Protein AF-A0A522LTE1-F1 (afdb_monomer_lite)

Sequence (64 aa):
MITTRHLFLGLFASTALLAGCASGPTQWNATPIVFVHGNGDSAALWQTTIWRFESNGWPADRLT

pLDDT: mean 88.78, std 8.51, range [63.72, 98.0]

Foldseek 3Di:
DPDPVNVVVVVVVVVVVVVVVVDDDAQPPPAADEDDDDDVDDPVVCVVVLVVCVVVPHDNVRYD

Secondary structure (DSSP, 8-state):
---HHHHHHHHHHHHHHHHHHH-PPP-TTPPPB---PPTT--GGGGHHHHHHHHHTT--GGGB-

Structure (mmCIF, N/CA/C/O backbone):
data_AF-A0A522LTE1-F1
#
_entry.id   AF-A0A522LTE1-F1
#
loop_
_atom_site.group_PDB
_atom_site.id
_atom_site.type_symbol
_atom_site.label_atom_id
_atom_site.label_alt_id
_atom_site.label_comp_id
_atom_site.label_asym_id
_atom_site.label_entity_id
_atom_site.label_seq_id
_atom_site.pdbx_PDB_ins_code
_atom_site.Cartn_x
_atom_site.Cartn_y
_atom_site.Cartn_z
_atom_site.occupancy
_atom_site.B_iso_or_equiv
_atom_site.auth_seq_id
_atom_site.auth_comp_id
_atom_site.auth_asym_id
_atom_site.auth_atom_id
_atom_site.pdbx_PDB_model_num
ATOM 1 N N . MET A 1 1 ? -20.723 12.439 45.351 1.00 63.72 1 MET A N 1
ATOM 2 C CA . MET A 1 1 ? -19.739 11.336 45.391 1.00 63.72 1 MET A CA 1
ATOM 3 C C . MET A 1 1 ? -19.862 10.565 44.089 1.00 63.72 1 MET A C 1
ATOM 5 O O . MET A 1 1 ? -20.863 9.891 43.899 1.00 63.72 1 MET A O 1
ATOM 9 N N . ILE A 1 2 ? -18.927 10.746 43.154 1.00 67.56 2 ILE A N 1
ATOM 10 C CA . ILE A 1 2 ? -18.909 9.968 41.907 1.00 67.56 2 ILE A CA 1
ATOM 11 C C . ILE A 1 2 ? -18.437 8.558 42.273 1.00 67.56 2 ILE A C 1
ATOM 13 O O . ILE A 1 2 ? -17.326 8.378 42.762 1.00 67.56 2 ILE A O 1
ATOM 17 N N . THR A 1 3 ? -19.311 7.572 42.115 1.00 80.38 3 THR A N 1
ATOM 18 C CA . THR A 1 3 ? -19.060 6.165 42.448 1.00 80.38 3 THR A CA 1
ATOM 19 C C . THR A 1 3 ? -18.104 5.541 41.427 1.00 80.38 3 THR A C 1
ATOM 21 O O . THR A 1 3 ? -18.204 5.817 40.232 1.00 80.38 3 THR A O 1
ATOM 24 N N . THR A 1 4 ? -17.222 4.636 41.861 1.00 80.44 4 THR A N 1
ATOM 25 C CA . THR A 1 4 ? -16.191 3.968 41.032 1.00 80.44 4 THR A CA 1
ATOM 26 C C . THR A 1 4 ? -16.753 3.356 39.741 1.00 80.44 4 THR A C 1
ATOM 28 O O . THR A 1 4 ? -16.107 3.374 38.699 1.00 80.44 4 THR A O 1
ATOM 31 N N . ARG A 1 5 ? -18.009 2.887 39.774 1.00 80.12 5 ARG A N 1
ATOM 32 C CA . ARG A 1 5 ? -18.747 2.358 38.613 1.00 80.12 5 ARG A CA 1
ATOM 33 C C . ARG A 1 5 ? -18.954 3.383 37.490 1.00 80.12 5 ARG A C 1
ATOM 35 O O . ARG A 1 5 ? -18.856 3.014 36.326 1.00 80.12 5 ARG A O 1
ATOM 42 N N . HIS A 1 6 ? -19.208 4.651 37.815 1.00 79.62 6 HIS A N 1
ATOM 43 C CA . HIS A 1 6 ? -19.376 5.708 36.809 1.00 79.62 6 HIS A CA 1
ATOM 44 C C . HIS A 1 6 ? -18.044 6.058 36.146 1.00 79.62 6 HIS A C 1
ATOM 46 O O . HIS A 1 6 ? -18.018 6.361 34.957 1.00 79.62 6 HIS A O 1
ATOM 52 N N . LEU A 1 7 ? -16.940 5.950 36.895 1.00 83.38 7 LEU A N 1
ATOM 53 C CA . LEU A 1 7 ? -15.593 6.129 36.361 1.00 83.38 7 LEU A CA 1
ATOM 54 C C . LEU A 1 7 ? -15.257 5.035 35.333 1.00 83.38 7 LEU A C 1
ATOM 56 O O . LEU A 1 7 ? -14.791 5.342 34.240 1.00 83.38 7 LEU A O 1
ATOM 60 N N . PHE A 1 8 ? -15.567 3.770 35.648 1.00 87.44 8 PHE A N 1
ATOM 61 C CA . PHE A 1 8 ? -15.370 2.647 34.723 1.00 87.44 8 PHE A CA 1
ATOM 62 C C . PHE A 1 8 ? -16.237 2.754 33.463 1.00 87.44 8 PHE A C 1
ATOM 64 O O . PHE A 1 8 ? -15.729 2.543 32.363 1.00 87.44 8 PHE A O 1
ATOM 71 N N . LEU A 1 9 ? -17.519 3.121 33.597 1.00 88.50 9 LEU A N 1
ATOM 72 C CA . LEU A 1 9 ? -18.385 3.339 32.432 1.00 88.50 9 LEU A CA 1
ATOM 73 C C . LEU A 1 9 ? -17.894 4.501 31.560 1.00 88.50 9 LEU A C 1
ATOM 75 O O . LEU A 1 9 ? -17.892 4.380 30.337 1.00 88.50 9 LEU A O 1
ATOM 79 N N . GLY A 1 10 ? -17.459 5.606 32.172 1.00 87.75 10 GLY A N 1
ATOM 80 C CA . GLY A 1 10 ? -16.916 6.753 31.443 1.00 87.75 10 GLY A CA 1
ATOM 81 C C . GLY A 1 10 ? -15.644 6.406 30.667 1.00 87.75 10 GLY A C 1
ATOM 82 O O . GLY A 1 10 ? -15.509 6.787 29.503 1.00 87.75 10 GLY A O 1
ATOM 83 N N . LEU A 1 11 ? -14.740 5.628 31.273 1.00 90.00 11 LEU A N 1
ATOM 84 C CA . LEU A 1 11 ? -13.519 5.165 30.611 1.00 90.00 11 LEU A CA 1
ATOM 85 C C . LEU A 1 11 ? -13.832 4.253 29.418 1.00 90.00 11 LEU A C 1
ATOM 87 O O . LEU A 1 11 ? -13.280 4.455 28.340 1.00 90.00 11 LEU A O 1
ATOM 91 N N . PHE A 1 12 ? -14.756 3.304 29.590 1.00 89.19 12 PHE A N 1
ATOM 92 C CA . PHE A 1 12 ? -15.165 2.387 28.524 1.00 89.19 12 PHE A CA 1
ATOM 93 C C . PHE A 1 12 ? -15.858 3.110 27.359 1.00 89.19 12 PHE A C 1
ATOM 95 O O . PHE A 1 12 ? -15.587 2.828 26.194 1.00 89.19 12 PHE A O 1
ATOM 102 N N . ALA A 1 13 ? -16.728 4.078 27.657 1.00 88.88 13 ALA A N 1
ATOM 103 C CA . ALA A 1 13 ? -17.364 4.895 26.626 1.00 88.88 13 ALA A CA 1
ATOM 104 C C . ALA A 1 13 ? -16.324 5.702 25.831 1.00 88.88 13 ALA A C 1
ATOM 106 O O . ALA A 1 13 ? -16.401 5.784 24.607 1.00 88.88 13 ALA A O 1
ATOM 107 N N . SER A 1 14 ? -15.315 6.243 26.517 1.00 86.50 14 SER A N 1
ATOM 108 C CA . SER A 1 14 ? -14.243 7.022 25.890 1.00 86.50 14 SER A CA 1
ATOM 109 C C . SER A 1 14 ? -13.365 6.165 24.971 1.00 86.50 14 SER A C 1
ATOM 111 O O . SER A 1 14 ? -13.057 6.579 23.855 1.00 86.50 14 SER A O 1
ATOM 113 N N . THR A 1 15 ? -12.990 4.953 25.396 1.00 86.88 15 THR A N 1
ATOM 114 C CA . THR A 1 15 ? -12.202 4.032 24.559 1.00 86.88 15 THR A CA 1
ATOM 115 C C . THR A 1 15 ? -12.993 3.518 23.358 1.00 86.88 15 THR A C 1
ATOM 117 O O . THR A 1 15 ? -12.431 3.422 22.267 1.00 86.88 15 THR A O 1
ATOM 120 N N . ALA A 1 16 ? -14.293 3.249 23.515 1.00 86.62 16 ALA A N 1
ATOM 121 C CA . ALA A 1 16 ? -15.159 2.837 22.410 1.00 86.62 16 ALA A CA 1
ATOM 122 C C . ALA A 1 16 ? -15.293 3.928 21.332 1.00 86.62 16 ALA A C 1
ATOM 124 O O . ALA A 1 16 ? -15.208 3.628 20.141 1.00 86.62 16 ALA A O 1
ATOM 125 N N . LEU A 1 17 ? -15.442 5.197 21.736 1.00 86.94 17 LEU A N 1
ATOM 126 C CA . LEU A 1 17 ? -15.506 6.330 20.804 1.00 86.94 17 LEU A CA 1
ATOM 127 C C . LEU A 1 17 ? -14.194 6.512 20.028 1.00 86.94 17 LEU A C 1
ATOM 129 O O . LEU A 1 17 ? -14.221 6.700 18.814 1.00 86.94 17 LEU A O 1
ATOM 133 N N . LEU A 1 18 ? -13.044 6.405 20.703 1.00 87.62 18 LEU A N 1
ATOM 134 C CA . LEU A 1 18 ? -11.731 6.522 20.055 1.00 87.62 18 LEU A CA 1
ATOM 135 C C . LEU A 1 18 ? -11.450 5.372 19.075 1.00 87.62 18 LEU A C 1
ATOM 137 O O . LEU A 1 18 ? -10.864 5.601 18.018 1.00 87.62 18 LEU A O 1
ATOM 141 N N . ALA A 1 19 ? -11.897 4.152 19.386 1.00 85.12 19 ALA A N 1
ATOM 142 C CA . ALA A 1 19 ? -11.734 2.998 18.502 1.00 85.12 19 ALA A CA 1
ATOM 143 C C . ALA A 1 19 ? -12.484 3.160 17.164 1.00 85.12 19 ALA A C 1
ATOM 145 O O . ALA A 1 19 ? -11.990 2.722 16.121 1.00 85.12 19 ALA A O 1
ATOM 146 N N . GLY A 1 20 ? -13.637 3.838 17.172 1.00 79.69 20 GLY A N 1
ATOM 147 C CA . GLY A 1 20 ? -14.394 4.150 15.955 1.00 79.69 20 GLY A CA 1
ATOM 148 C C . GLY A 1 20 ? -13.674 5.119 15.009 1.00 79.69 20 GLY A C 1
ATOM 149 O O . GLY A 1 20 ? -13.825 5.011 13.799 1.00 79.69 20 GLY A O 1
ATOM 150 N N . CYS A 1 21 ? -12.846 6.030 15.529 1.00 79.44 21 CYS A N 1
ATOM 151 C CA . CYS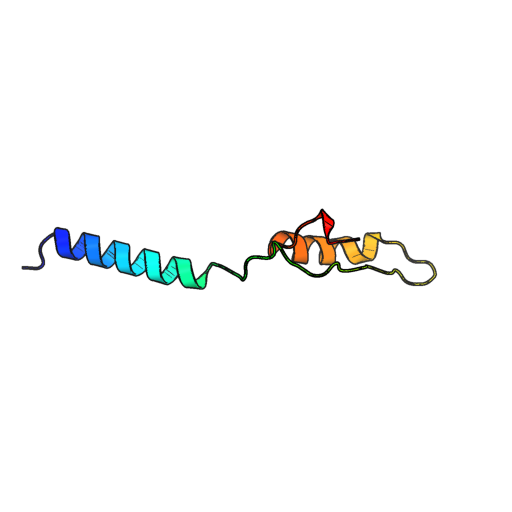 A 1 21 ? -12.083 6.981 14.708 1.00 79.44 21 CYS A CA 1
ATOM 152 C C . CYS A 1 21 ? -10.813 6.372 14.092 1.00 79.44 21 CYS A C 1
ATOM 154 O O . CYS A 1 21 ? -10.283 6.906 13.121 1.00 79.44 21 CYS A O 1
ATOM 156 N N . ALA A 1 22 ? -10.302 5.283 14.673 1.00 79.94 22 ALA A N 1
ATOM 157 C CA . ALA A 1 22 ? -9.086 4.611 14.217 1.00 79.94 22 ALA A CA 1
ATOM 158 C C . ALA A 1 22 ? -9.350 3.512 13.170 1.00 79.94 22 ALA A C 1
ATOM 160 O O . ALA A 1 22 ? -8.409 3.002 12.565 1.00 79.94 22 ALA A O 1
ATOM 161 N N . SER A 1 23 ? -10.610 3.121 12.964 1.00 72.50 23 SER A N 1
ATOM 162 C CA . SER A 1 23 ? -10.982 2.056 12.032 1.00 72.50 23 SER A CA 1
ATOM 163 C C . SER A 1 23 ? -11.320 2.634 10.653 1.00 72.50 23 SER A C 1
ATOM 165 O O . SER A 1 23 ? -12.306 3.344 10.475 1.00 72.50 23 SER A O 1
ATOM 167 N N . GLY A 1 24 ? -10.474 2.338 9.662 1.00 71.44 24 GLY A N 1
ATOM 168 C CA . GLY A 1 24 ? -10.730 2.656 8.256 1.00 71.44 24 GLY A CA 1
ATOM 169 C C . GLY A 1 24 ? -11.781 1.731 7.620 1.00 71.44 24 GLY A C 1
ATOM 170 O O . GLY A 1 24 ? -12.171 0.725 8.221 1.00 71.44 24 GLY A O 1
ATOM 171 N N . PRO A 1 25 ? -12.251 2.039 6.396 1.00 72.19 25 PRO A N 1
ATOM 172 C CA . PRO A 1 25 ? -13.174 1.173 5.674 1.00 72.19 25 PRO A CA 1
ATOM 173 C C . PRO A 1 25 ? -12.570 -0.220 5.481 1.00 72.19 25 PRO A C 1
ATOM 175 O O . PRO A 1 25 ? -11.388 -0.375 5.182 1.00 72.19 25 PRO A O 1
ATOM 178 N N . THR A 1 26 ? -13.407 -1.240 5.638 1.00 72.62 26 THR A N 1
ATOM 179 C CA . THR A 1 26 ? -13.016 -2.639 5.477 1.00 72.62 26 THR A CA 1
ATOM 180 C C . THR A 1 26 ? -12.790 -2.944 3.987 1.00 72.62 26 THR A C 1
ATOM 182 O O . THR A 1 26 ? -13.682 -2.733 3.167 1.00 72.62 26 THR A O 1
ATOM 185 N N . GLN A 1 27 ? -11.592 -3.401 3.602 1.00 81.19 27 GLN A N 1
ATOM 186 C CA . GLN A 1 27 ? -11.165 -3.464 2.188 1.00 81.19 27 GLN A CA 1
ATOM 187 C C . GLN A 1 27 ? -11.310 -4.852 1.541 1.00 81.19 27 GLN A C 1
ATOM 189 O O . GLN A 1 27 ? -10.754 -5.122 0.483 1.00 81.19 27 GLN A O 1
ATOM 194 N N . TRP A 1 28 ? -12.121 -5.732 2.131 1.00 74.69 28 TRP A N 1
ATOM 195 C CA . TRP A 1 28 ? -12.366 -7.102 1.646 1.00 74.69 28 TRP A CA 1
ATOM 196 C C . TRP A 1 28 ? -12.928 -7.160 0.222 1.00 74.69 28 TRP A C 1
ATOM 198 O O . TRP A 1 28 ? -12.811 -8.182 -0.448 1.00 74.69 28 TRP A O 1
ATOM 208 N N . ASN A 1 29 ? -13.537 -6.065 -0.238 1.00 84.75 29 ASN A N 1
ATOM 209 C CA . ASN A 1 29 ? -14.098 -5.936 -1.578 1.00 84.75 29 ASN A CA 1
ATOM 210 C C . ASN A 1 29 ? -13.400 -4.840 -2.401 1.00 84.75 29 ASN A C 1
ATOM 212 O O . ASN A 1 29 ? -14.020 -4.198 -3.246 1.00 84.75 29 ASN A O 1
ATOM 216 N N . ALA A 1 30 ? -12.120 -4.589 -2.114 1.00 90.00 30 ALA A N 1
ATOM 217 C CA . ALA A 1 30 ? -11.316 -3.624 -2.846 1.00 90.00 30 ALA A CA 1
ATOM 218 C C . ALA A 1 30 ? -11.193 -3.995 -4.335 1.00 90.00 30 ALA A C 1
ATOM 220 O O . ALA A 1 30 ? -10.911 -5.142 -4.700 1.00 90.00 30 ALA A O 1
ATOM 221 N N . THR A 1 31 ? -11.396 -3.003 -5.203 1.00 93.69 31 THR A N 1
ATOM 222 C CA . THR A 1 31 ? -11.176 -3.131 -6.648 1.00 93.69 31 THR A CA 1
ATOM 223 C C . THR A 1 31 ? -9.695 -3.414 -6.921 1.00 93.69 31 THR A C 1
ATOM 225 O O . THR A 1 31 ? -8.857 -2.746 -6.329 1.00 93.69 31 THR A O 1
ATOM 228 N N . PRO A 1 32 ? -9.320 -4.356 -7.801 1.00 95.69 32 PRO A N 1
ATOM 229 C CA . PRO A 1 32 ? -7.910 -4.572 -8.129 1.00 95.69 32 PRO A CA 1
ATOM 230 C C . PRO A 1 32 ? -7.220 -3.301 -8.649 1.00 95.69 32 PRO A C 1
ATOM 232 O O . PRO A 1 32 ? -7.805 -2.559 -9.442 1.00 95.69 32 PRO A O 1
ATOM 235 N N . ILE A 1 33 ? -5.976 -3.074 -8.218 1.00 96.31 33 ILE A N 1
ATOM 236 C CA . ILE A 1 33 ? -5.107 -1.996 -8.707 1.00 96.31 33 ILE A CA 1
ATOM 237 C C . ILE A 1 33 ? -3.974 -2.629 -9.514 1.00 96.31 33 ILE A C 1
ATOM 239 O O . ILE A 1 33 ? -3.277 -3.507 -9.010 1.00 96.31 33 ILE A O 1
ATOM 243 N N . VAL A 1 34 ? -3.791 -2.152 -10.748 1.00 97.06 34 VAL A N 1
ATOM 244 C CA . VAL A 1 34 ? -2.725 -2.598 -11.653 1.00 97.06 34 VAL A CA 1
ATOM 245 C C . VAL A 1 34 ? -1.641 -1.525 -11.750 1.00 97.06 34 VAL A C 1
ATOM 247 O O . VAL A 1 34 ? -1.932 -0.386 -12.126 1.00 97.06 34 VAL A O 1
ATOM 250 N N . PHE A 1 35 ? -0.398 -1.885 -11.441 1.00 97.31 35 PHE A N 1
ATOM 251 C CA . PHE A 1 35 ? 0.766 -1.006 -11.505 1.00 97.31 35 PHE A CA 1
ATOM 252 C C . PHE A 1 35 ? 1.531 -1.220 -12.813 1.00 97.31 35 PHE A C 1
ATOM 254 O O . PHE A 1 35 ? 1.982 -2.318 -13.129 1.00 97.31 35 PHE A O 1
ATOM 261 N N . VAL A 1 36 ? 1.718 -0.146 -13.581 1.00 96.56 36 VAL A N 1
ATOM 262 C CA . VAL A 1 36 ? 2.408 -0.189 -14.879 1.00 96.56 36 VAL A CA 1
ATOM 263 C C . VAL A 1 36 ? 3.647 0.697 -14.810 1.00 96.56 36 VAL A C 1
ATOM 265 O O . VAL A 1 36 ? 3.566 1.853 -14.396 1.00 96.56 36 VAL A O 1
ATOM 268 N N . HIS A 1 37 ? 4.812 0.160 -15.165 1.00 96.94 37 HIS A N 1
ATOM 269 C CA . HIS A 1 37 ? 6.066 0.918 -15.174 1.00 96.94 37 HIS A CA 1
ATOM 270 C C . HIS A 1 37 ? 6.280 1.662 -16.504 1.00 96.94 37 HIS A C 1
ATOM 272 O O . HIS A 1 37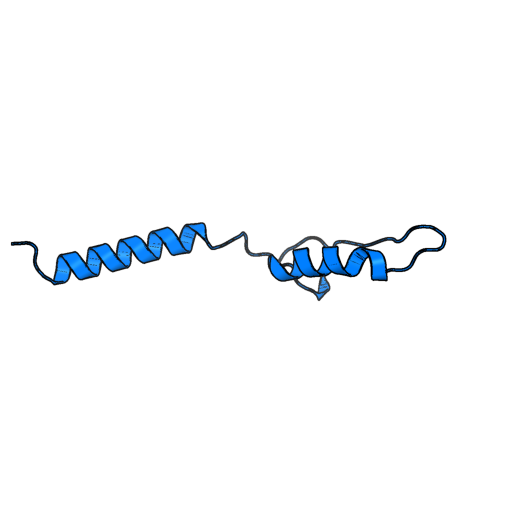 ? 5.648 1.359 -17.517 1.00 96.94 37 HIS A O 1
ATOM 278 N N . GLY A 1 38 ? 7.188 2.641 -16.498 1.00 96.62 38 GLY A N 1
ATOM 279 C CA . GLY A 1 38 ? 7.599 3.382 -17.690 1.00 96.62 38 GLY A CA 1
ATOM 280 C C . GLY A 1 38 ? 8.554 2.598 -18.597 1.00 96.62 38 GLY A C 1
ATOM 281 O O . GLY A 1 38 ? 9.105 1.561 -18.222 1.00 96.62 38 GLY A O 1
ATOM 282 N N . ASN A 1 39 ? 8.778 3.098 -19.812 1.00 97.19 39 ASN A N 1
ATOM 283 C CA . ASN A 1 39 ? 9.760 2.517 -20.729 1.00 97.19 39 ASN A CA 1
ATOM 284 C C . ASN A 1 39 ? 11.184 2.667 -20.164 1.00 97.19 39 ASN A C 1
ATOM 286 O O . ASN A 1 39 ? 11.630 3.787 -19.932 1.00 97.19 39 ASN A O 1
ATOM 290 N N . GLY A 1 40 ? 11.895 1.552 -19.977 1.00 96.25 40 GLY A N 1
ATOM 291 C CA . GLY A 1 40 ? 13.224 1.527 -19.351 1.00 96.25 40 GLY A CA 1
ATOM 292 C C . GLY A 1 40 ? 13.217 1.442 -17.818 1.00 96.25 40 GLY A C 1
ATOM 293 O O . GLY A 1 40 ? 14.289 1.335 -17.229 1.00 96.25 40 GLY A O 1
ATOM 294 N N . ASP A 1 41 ? 12.039 1.436 -17.187 1.00 95.81 41 ASP A N 1
ATOM 295 C CA . ASP A 1 41 ? 11.871 1.245 -15.742 1.00 95.81 41 ASP A CA 1
ATOM 296 C C . ASP A 1 41 ? 11.544 -0.215 -15.380 1.00 95.81 41 ASP A C 1
ATOM 298 O O . ASP A 1 41 ? 11.492 -1.106 -16.228 1.00 95.81 41 ASP A O 1
ATOM 302 N N . SER A 1 42 ? 11.295 -0.459 -14.090 1.00 95.81 42 SER A N 1
ATOM 303 C CA . SER A 1 42 ? 10.802 -1.735 -13.571 1.00 95.81 42 SER A CA 1
ATOM 304 C C . SER A 1 42 ? 9.684 -1.533 -12.547 1.00 95.81 42 SER A C 1
ATOM 306 O O . SER A 1 42 ? 9.469 -0.430 -12.037 1.00 95.81 42 SER A O 1
ATOM 308 N N . ALA A 1 43 ? 9.008 -2.626 -12.184 1.00 95.25 43 ALA A N 1
ATOM 309 C CA . ALA A 1 43 ? 7.989 -2.638 -11.134 1.00 95.25 43 ALA A CA 1
ATOM 310 C C . ALA A 1 43 ? 8.504 -2.148 -9.764 1.00 95.25 43 ALA A C 1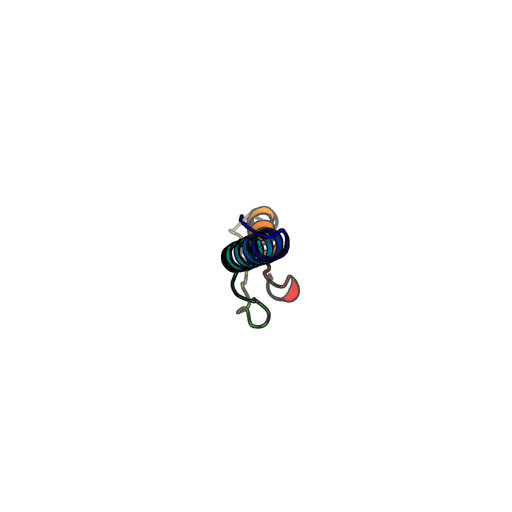
ATOM 312 O O . ALA A 1 43 ? 7.711 -1.690 -8.943 1.00 95.25 43 ALA A O 1
ATOM 313 N N . ALA A 1 44 ? 9.822 -2.174 -9.523 1.00 96.12 44 ALA A N 1
ATOM 314 C CA . ALA A 1 44 ? 10.419 -1.750 -8.257 1.00 96.12 44 ALA A CA 1
ATOM 315 C C . ALA A 1 44 ? 10.087 -0.292 -7.883 1.00 96.12 44 ALA A C 1
ATOM 317 O O . ALA A 1 44 ? 10.002 0.031 -6.698 1.00 96.12 44 ALA A O 1
ATOM 318 N N . LEU A 1 45 ? 9.833 0.583 -8.867 1.00 96.50 45 LEU A N 1
ATOM 319 C CA . LEU A 1 45 ? 9.437 1.974 -8.605 1.00 96.50 45 LEU A CA 1
ATOM 320 C C . LEU A 1 45 ? 8.114 2.086 -7.834 1.00 96.50 45 LEU A C 1
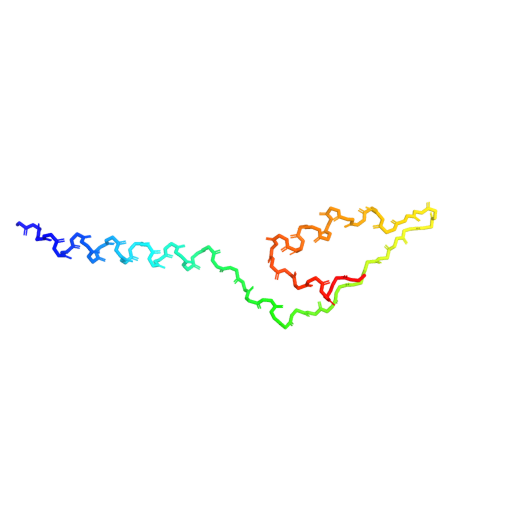ATOM 322 O O . LEU A 1 45 ? 7.925 3.022 -7.058 1.00 96.50 45 LEU A O 1
ATOM 326 N N . TRP A 1 46 ? 7.214 1.116 -8.001 1.00 97.69 46 TRP A N 1
ATOM 327 C CA . TRP A 1 46 ? 5.910 1.110 -7.343 1.00 97.69 46 TRP A CA 1
ATOM 328 C C . TRP A 1 46 ? 5.936 0.513 -5.938 1.00 97.69 46 TRP A C 1
ATOM 330 O O . TRP A 1 46 ? 4.957 0.645 -5.207 1.00 97.69 46 TRP A O 1
ATOM 340 N N . GLN A 1 47 ? 7.047 -0.087 -5.507 1.00 97.50 47 GLN A N 1
ATOM 341 C CA . GLN A 1 47 ? 7.086 -0.879 -4.278 1.00 97.50 47 GLN A CA 1
ATOM 342 C C . GLN A 1 47 ? 6.714 -0.079 -3.023 1.00 97.50 47 GLN A C 1
ATOM 344 O O . GLN A 1 47 ? 5.931 -0.539 -2.197 1.00 97.50 47 GLN A O 1
ATOM 349 N N . THR A 1 48 ? 7.183 1.165 -2.904 1.00 97.75 48 THR A N 1
ATOM 350 C CA . THR A 1 48 ? 6.800 2.008 -1.757 1.00 97.75 48 THR A CA 1
ATOM 351 C C . THR A 1 48 ? 5.343 2.474 -1.816 1.00 97.75 48 THR A C 1
ATOM 353 O O . THR A 1 48 ? 4.766 2.818 -0.784 1.00 97.75 48 THR A O 1
ATOM 356 N N . THR A 1 49 ? 4.736 2.510 -3.001 1.00 98.00 49 THR A N 1
ATOM 357 C CA . THR A 1 49 ? 3.306 2.791 -3.174 1.00 98.00 49 THR A CA 1
ATOM 358 C C . THR A 1 49 ? 2.482 1.570 -2.781 1.00 98.00 49 THR A C 1
ATOM 360 O O . THR A 1 49 ? 1.534 1.711 -2.014 1.00 98.00 49 THR A O 1
ATOM 363 N N . ILE A 1 50 ? 2.893 0.375 -3.214 1.00 97.31 50 ILE A N 1
ATOM 364 C CA . ILE A 1 50 ? 2.292 -0.908 -2.819 1.00 97.31 50 ILE A CA 1
ATOM 365 C C . ILE A 1 50 ? 2.289 -1.038 -1.291 1.00 97.31 50 ILE A C 1
ATOM 367 O O . ILE A 1 50 ? 1.226 -1.209 -0.700 1.00 97.31 50 ILE A O 1
ATOM 371 N N . TRP A 1 51 ? 3.427 -0.809 -0.627 1.00 96.31 51 TRP A N 1
ATOM 372 C CA . TRP A 1 51 ? 3.504 -0.860 0.839 1.00 96.31 51 TRP A CA 1
ATOM 373 C C . TRP A 1 51 ? 2.588 0.138 1.542 1.00 96.31 51 TRP A C 1
ATOM 375 O O . TRP A 1 51 ? 2.088 -0.147 2.629 1.00 96.31 51 TRP A O 1
ATOM 385 N N . ARG A 1 52 ? 2.345 1.314 0.949 1.00 95.56 52 ARG A N 1
ATOM 386 C CA . ARG A 1 52 ? 1.376 2.270 1.502 1.00 95.56 52 ARG A CA 1
ATOM 387 C C . ARG A 1 52 ? -0.041 1.717 1.431 1.00 95.56 52 ARG A C 1
ATOM 389 O O . ARG A 1 52 ? -0.768 1.869 2.408 1.00 95.56 52 ARG A O 1
ATOM 396 N N . PHE A 1 53 ? -0.423 1.071 0.333 1.00 94.94 53 PHE A N 1
ATOM 397 C CA . PHE A 1 53 ? -1.728 0.418 0.227 1.00 94.94 53 PHE A CA 1
ATOM 398 C C . PHE A 1 53 ? -1.864 -0.729 1.230 1.00 94.94 53 PHE A C 1
ATOM 400 O O . PHE A 1 53 ? -2.820 -0.738 2.004 1.00 94.94 53 PHE A O 1
ATOM 407 N N . GLU A 1 54 ? -0.875 -1.621 1.303 1.00 92.94 54 GLU A N 1
ATOM 408 C CA . GLU A 1 54 ? -0.862 -2.722 2.278 1.00 92.94 54 GLU A CA 1
ATOM 409 C C . GLU A 1 54 ? -0.949 -2.206 3.723 1.00 92.94 54 GLU A C 1
ATOM 411 O O . GLU A 1 54 ? -1.768 -2.681 4.508 1.00 92.94 54 GLU A O 1
ATOM 416 N N . SER A 1 55 ? -0.182 -1.161 4.064 1.00 91.56 55 SER A N 1
ATOM 417 C CA . SER A 1 55 ? -0.207 -0.537 5.399 1.00 91.56 55 SER A CA 1
ATOM 418 C C . SER A 1 55 ? -1.562 0.088 5.745 1.00 91.56 55 SER A C 1
ATOM 420 O O . SER A 1 55 ? -1.884 0.246 6.919 1.00 91.56 55 SER A O 1
ATOM 422 N N . ASN A 1 56 ? -2.359 0.445 4.734 1.00 90.31 56 ASN A N 1
ATOM 423 C CA . ASN A 1 56 ? -3.714 0.970 4.894 1.00 90.31 56 ASN A CA 1
ATOM 424 C C . ASN A 1 56 ? -4.793 -0.116 4.734 1.00 90.31 56 ASN A C 1
ATOM 426 O O . ASN A 1 56 ? -5.973 0.211 4.609 1.00 90.31 56 ASN A O 1
ATOM 430 N N . GLY A 1 57 ? -4.409 -1.396 4.769 1.00 89.25 57 GLY A N 1
ATOM 431 C CA . GLY A 1 57 ? -5.330 -2.529 4.804 1.00 89.25 57 GLY A CA 1
ATOM 432 C C . GLY A 1 57 ? -5.752 -3.068 3.440 1.00 89.25 57 GLY A C 1
ATOM 433 O O . GLY A 1 57 ? -6.704 -3.848 3.391 1.00 89.25 57 GLY A O 1
ATOM 434 N N . TRP A 1 58 ? -5.074 -2.685 2.353 1.00 93.00 58 TRP A N 1
ATOM 435 C CA . TRP A 1 58 ? -5.387 -3.216 1.025 1.00 93.00 58 TRP A CA 1
ATOM 436 C C . TRP A 1 58 ? -4.976 -4.684 0.923 1.00 93.00 58 TRP A C 1
ATOM 438 O O . TRP A 1 58 ? -3.841 -5.010 1.281 1.00 93.00 58 TRP A O 1
ATOM 448 N N . PRO A 1 59 ? -5.856 -5.585 0.447 1.00 93.56 59 PRO A N 1
ATOM 449 C CA . PRO A 1 59 ? -5.496 -6.987 0.290 1.00 93.56 59 PRO A CA 1
ATOM 450 C C . PRO A 1 59 ? -4.357 -7.143 -0.727 1.00 93.56 59 PRO A C 1
ATOM 452 O O . PRO A 1 59 ? -4.441 -6.622 -1.840 1.00 93.56 59 PRO A O 1
ATOM 455 N N . ALA A 1 60 ? -3.290 -7.853 -0.353 1.00 92.69 60 ALA A N 1
ATOM 456 C CA . ALA A 1 60 ? -2.098 -8.000 -1.192 1.00 92.69 60 ALA A CA 1
ATOM 457 C C . ALA A 1 60 ? -2.395 -8.702 -2.532 1.00 92.69 60 ALA A C 1
ATOM 459 O O . ALA A 1 60 ? -1.806 -8.372 -3.554 1.00 92.69 60 ALA A O 1
ATOM 460 N N . ASP A 1 61 ? -3.376 -9.607 -2.560 1.00 94.38 61 ASP A N 1
ATOM 461 C CA . ASP A 1 61 ? -3.863 -10.282 -3.770 1.00 94.38 61 ASP A CA 1
ATOM 462 C C . ASP A 1 61 ? -4.605 -9.347 -4.747 1.00 94.38 61 ASP A C 1
ATOM 464 O 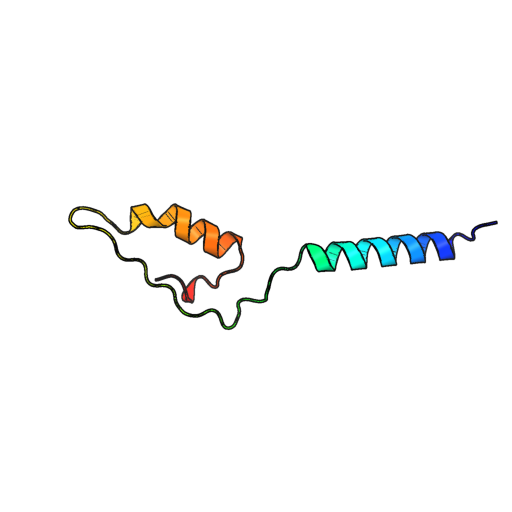O . ASP A 1 61 ? -4.954 -9.753 -5.856 1.00 94.38 61 ASP A O 1
ATOM 468 N N . ARG A 1 62 ? -4.845 -8.087 -4.357 1.00 94.62 62 ARG A N 1
ATOM 469 C CA . ARG A 1 62 ? -5.478 -7.040 -5.177 1.00 94.62 62 ARG A CA 1
ATOM 470 C C . ARG A 1 62 ? -4.486 -5.997 -5.702 1.00 94.62 62 ARG A C 1
ATOM 472 O O . ARG A 1 62 ? -4.931 -5.037 -6.333 1.00 94.62 62 ARG A O 1
ATOM 479 N N . LEU A 1 63 ? -3.191 -6.157 -5.430 1.00 95.38 63 LEU A N 1
ATOM 480 C CA . LEU A 1 63 ? -2.116 -5.257 -5.856 1.00 95.38 63 LEU A CA 1
ATOM 481 C C . LEU A 1 63 ? -1.215 -6.002 -6.848 1.00 95.38 63 LEU A C 1
ATOM 483 O O . LEU A 1 63 ? -0.431 -6.857 -6.441 1.00 95.38 63 LEU A O 1
ATOM 487 N N . THR A 1 64 ? -1.348 -5.703 -8.141 1.00 91.19 64 THR A N 1
ATOM 488 C CA . THR A 1 64 ? -0.663 -6.443 -9.223 1.00 91.19 64 THR A CA 1
ATOM 489 C C . THR A 1 64 ? 0.175 -5.550 -10.109 1.00 91.19 64 THR A C 1
ATOM 491 O O . THR A 1 64 ? -0.349 -4.481 -10.487 1.00 91.1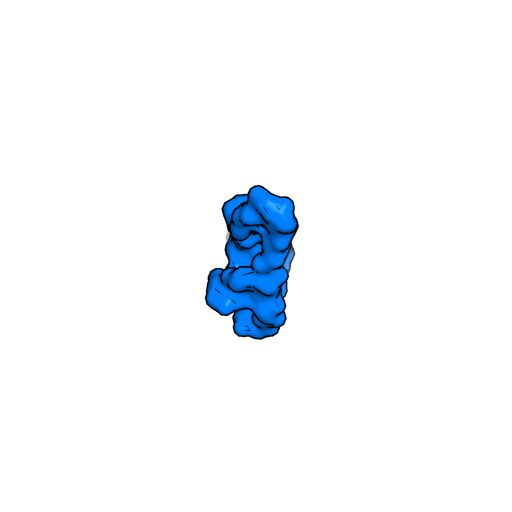9 64 THR A O 1
#

Radius of gyration: 20.9 Å; chains: 1; bounding box: 33×22×66 Å